Protein AF-A0AA39X362-F1 (afdb_monomer_lite)

Sequence (157 aa):
MGFFDFEHRPLPTTHQLTPTLDQARDARDAVYEPTEYNDHHKTKFSHELVGGAAAFEAMHIWEKERREEGKPTSHEFAREALAALAGAEADKLFETKGLDFVDREEAKRHAKKQAEELYDRQYGGREGYDPSYEPHESMRGERRERRERRERREGGW

Radius of gyration: 18.7 Å; chains: 1; bounding box: 54×59×38 Å

Structure (mmCIF, N/CA/C/O backbone):
data_AF-A0AA39X362-F1
#
_entry.id   AF-A0AA39X362-F1
#
loop_
_atom_site.group_PDB
_atom_site.id
_atom_site.type_symbol
_atom_site.label_atom_id
_atom_site.label_alt_id
_atom_site.label_comp_id
_atom_site.label_asym_id
_atom_site.label_entity_id
_atom_site.label_seq_id
_atom_site.pdbx_PDB_ins_code
_atom_site.Cartn_x
_atom_site.Cartn_y
_atom_site.Cartn_z
_atom_site.occupancy
_atom_site.B_iso_or_equiv
_atom_site.auth_seq_id
_atom_site.auth_comp_id
_atom_site.auth_asym_id
_atom_site.auth_atom_id
_atom_site.pdbx_PDB_model_num
ATOM 1 N N . MET A 1 1 ? -15.857 -50.891 9.005 1.00 41.38 1 MET A N 1
ATOM 2 C CA . MET A 1 1 ? -14.734 -50.205 8.330 1.00 41.38 1 MET A CA 1
ATOM 3 C C . MET A 1 1 ? -15.313 -49.057 7.520 1.00 41.38 1 MET A C 1
ATOM 5 O O . MET A 1 1 ? -16.185 -49.314 6.702 1.00 41.38 1 MET A O 1
ATOM 9 N N . GLY A 1 2 ? -14.946 -47.818 7.857 1.00 40.69 2 GLY A N 1
ATOM 10 C CA . GLY A 1 2 ? -15.600 -46.595 7.381 1.00 40.69 2 GLY A CA 1
ATOM 11 C C . GLY A 1 2 ? -15.207 -46.192 5.961 1.00 40.69 2 GLY A C 1
ATOM 12 O O . GLY A 1 2 ? -14.037 -46.257 5.593 1.00 40.69 2 GLY A O 1
ATOM 13 N N . PHE A 1 3 ? -16.210 -45.767 5.196 1.00 44.97 3 PHE A N 1
ATOM 14 C CA . PHE A 1 3 ? -16.069 -45.089 3.914 1.00 44.97 3 PHE A CA 1
ATOM 15 C C . PHE A 1 3 ? -15.822 -43.604 4.195 1.00 44.97 3 PHE A C 1
ATOM 17 O O . PHE A 1 3 ? -16.655 -42.952 4.820 1.00 44.97 3 PHE A O 1
ATOM 24 N N . PHE A 1 4 ? -14.657 -43.091 3.802 1.00 49.06 4 PHE A N 1
ATOM 25 C CA . PHE A 1 4 ? -14.367 -41.661 3.847 1.00 49.06 4 PHE A CA 1
ATOM 26 C C . PHE A 1 4 ? -15.058 -40.990 2.661 1.00 49.06 4 PHE A C 1
ATOM 28 O O . PHE A 1 4 ? -14.670 -41.196 1.512 1.00 49.06 4 PHE A O 1
ATOM 35 N N . ASP A 1 5 ? -16.101 -40.227 2.968 1.00 46.25 5 ASP A N 1
ATOM 36 C CA . ASP A 1 5 ? -16.795 -39.334 2.049 1.00 46.25 5 ASP A CA 1
ATOM 37 C C . ASP A 1 5 ? -15.891 -38.116 1.798 1.00 46.25 5 ASP A C 1
ATOM 39 O O . ASP A 1 5 ? -15.580 -37.349 2.713 1.00 46.25 5 ASP A O 1
ATOM 43 N N . PHE A 1 6 ? -15.354 -38.001 0.584 1.00 45.62 6 PHE A N 1
ATOM 44 C CA . PHE A 1 6 ? -14.519 -36.876 0.174 1.00 45.62 6 PHE A CA 1
ATOM 45 C C . PHE A 1 6 ? -15.457 -35.794 -0.359 1.00 45.62 6 PHE A C 1
ATOM 47 O O . PHE A 1 6 ? -15.758 -35.758 -1.552 1.00 45.62 6 PHE A O 1
ATOM 54 N N . GLU A 1 7 ? -15.948 -34.936 0.539 1.00 47.44 7 GLU A N 1
ATOM 55 C CA . GLU A 1 7 ? -16.680 -33.727 0.165 1.00 47.44 7 GLU A CA 1
ATOM 56 C C . GLU A 1 7 ? -15.904 -32.980 -0.927 1.00 47.44 7 GLU A C 1
ATOM 58 O O . GLU A 1 7 ? -14.769 -32.530 -0.733 1.00 47.44 7 GLU A O 1
ATOM 63 N N . HIS A 1 8 ? -16.535 -32.851 -2.093 1.00 46.56 8 HIS A N 1
ATOM 64 C CA . HIS A 1 8 ? -16.095 -31.999 -3.184 1.00 46.56 8 HIS A CA 1
ATOM 65 C C . HIS A 1 8 ? -16.036 -30.541 -2.710 1.00 46.56 8 HIS A C 1
ATOM 67 O O . HIS A 1 8 ? -16.979 -29.772 -2.889 1.00 46.56 8 HIS A O 1
ATOM 73 N N . ARG A 1 9 ? -14.903 -30.129 -2.133 1.00 50.03 9 ARG A N 1
ATOM 74 C CA . ARG A 1 9 ? -14.553 -28.711 -2.052 1.00 50.03 9 ARG A 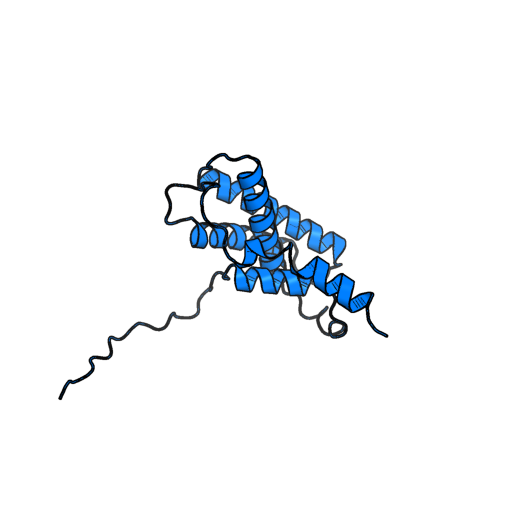CA 1
ATOM 75 C C . ARG A 1 9 ? -14.232 -28.230 -3.471 1.00 50.03 9 ARG A C 1
ATOM 77 O O . ARG A 1 9 ? -13.303 -28.770 -4.076 1.00 50.03 9 ARG A O 1
ATOM 84 N N . PRO A 1 10 ? -14.969 -27.254 -4.029 1.00 45.84 10 PRO A N 1
ATOM 85 C CA . PRO A 1 10 ? -14.604 -26.682 -5.316 1.00 45.84 10 PRO A CA 1
ATOM 86 C C . PRO A 1 10 ? -13.213 -26.046 -5.195 1.00 45.84 10 PRO A C 1
ATOM 88 O O . PRO A 1 10 ? -12.947 -25.281 -4.267 1.00 45.84 10 PRO A O 1
ATOM 91 N N . LEU A 1 11 ? -12.310 -26.391 -6.115 1.00 43.59 11 LEU A N 1
ATOM 92 C CA . LEU A 1 11 ? -11.025 -25.708 -6.246 1.00 43.59 11 LEU A CA 1
ATOM 93 C C . LEU A 1 11 ? -11.295 -24.248 -6.646 1.00 43.59 11 LEU A C 1
ATOM 95 O O . LEU A 1 11 ? -12.123 -24.026 -7.533 1.00 43.59 11 LEU A O 1
ATOM 99 N N . PRO A 1 12 ? -10.631 -23.251 -6.033 1.00 43.06 12 PRO A N 1
ATOM 100 C CA . PRO A 1 12 ? -10.827 -21.861 -6.415 1.00 43.06 12 PRO A CA 1
ATOM 101 C C . PRO A 1 12 ? -10.352 -21.651 -7.859 1.00 43.06 12 PRO A C 1
ATOM 103 O O . PRO A 1 12 ? -9.165 -21.736 -8.169 1.00 43.06 12 PRO A O 1
ATOM 106 N N . THR A 1 13 ? -11.308 -21.396 -8.750 1.00 43.62 13 THR A N 1
ATOM 107 C CA . THR A 1 13 ? -11.087 -21.001 -10.142 1.00 43.62 13 THR A CA 1
ATOM 108 C C . THR A 1 13 ? -10.307 -19.692 -10.202 1.00 43.62 13 THR A C 1
ATOM 110 O O . THR A 1 13 ? -10.694 -18.684 -9.615 1.00 43.62 13 THR A O 1
ATOM 113 N N . THR A 1 14 ? -9.197 -19.718 -10.929 1.00 51.16 14 THR A N 1
ATOM 114 C CA . THR A 1 14 ? -8.270 -18.608 -11.139 1.00 51.16 14 THR A CA 1
ATOM 115 C C . THR A 1 14 ? -8.915 -17.476 -11.945 1.00 51.16 14 THR A C 1
ATOM 117 O O . THR A 1 14 ? -8.792 -17.460 -13.163 1.00 51.16 14 THR A O 1
ATOM 120 N N . HIS A 1 15 ? -9.554 -16.503 -11.294 1.00 42.16 15 HIS A N 1
ATOM 121 C CA . HIS A 1 15 ? -9.814 -15.165 -11.845 1.00 42.16 15 HIS A CA 1
ATOM 122 C C . HIS A 1 15 ? -9.647 -14.126 -10.720 1.00 42.16 15 HIS A C 1
ATOM 124 O O . HIS A 1 15 ? -10.455 -14.071 -9.802 1.00 42.16 15 HIS A O 1
ATOM 130 N N . GLN A 1 16 ? -8.555 -13.350 -10.795 1.00 44.22 16 GLN A N 1
ATOM 131 C CA . GLN A 1 16 ? -8.144 -12.267 -9.881 1.00 44.22 16 GLN A CA 1
ATOM 132 C C . GLN A 1 16 ? -8.057 -12.667 -8.398 1.00 44.22 16 GLN A C 1
ATOM 134 O O . GLN A 1 16 ? -8.894 -12.310 -7.574 1.00 44.22 16 GLN A O 1
ATOM 139 N N . LEU A 1 17 ? -6.996 -13.398 -8.048 1.00 54.41 17 LEU A N 1
ATOM 140 C CA . LEU A 1 17 ? -6.635 -13.610 -6.650 1.00 54.41 17 LEU A CA 1
ATOM 141 C C . LEU A 1 17 ? -6.096 -12.291 -6.097 1.00 54.41 17 LEU A C 1
ATOM 143 O O . LEU A 1 17 ? -4.972 -11.903 -6.407 1.00 54.41 17 LEU A O 1
ATOM 147 N N . THR A 1 18 ? -6.900 -11.598 -5.295 1.00 61.66 18 THR A N 1
ATOM 148 C CA . THR A 1 18 ? -6.408 -10.471 -4.501 1.00 61.66 18 THR A CA 1
ATOM 149 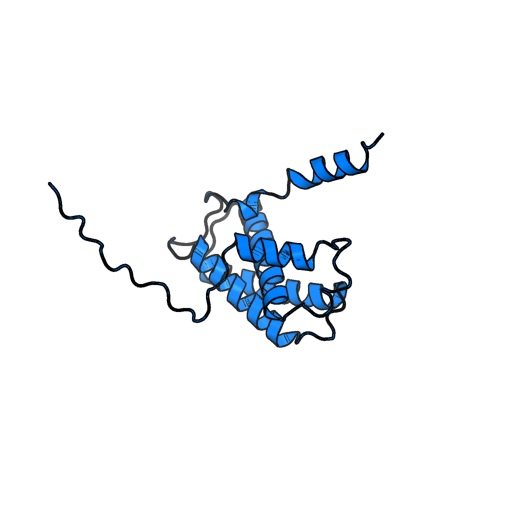C C . THR A 1 18 ? -5.239 -10.984 -3.647 1.00 61.66 18 THR A C 1
ATOM 151 O O . THR A 1 18 ? -5.372 -12.064 -3.043 1.00 61.66 18 THR A O 1
ATOM 154 N N . PRO A 1 19 ? -4.071 -10.319 -3.636 1.00 76.75 19 PRO A N 1
ATOM 155 C CA . PRO A 1 19 ? -2.902 -10.851 -2.947 1.00 76.75 19 PRO A CA 1
ATOM 156 C C . PRO A 1 19 ? -3.136 -10.898 -1.437 1.00 76.75 19 PRO A C 1
ATOM 158 O O . PRO A 1 19 ? -3.906 -10.117 -0.879 1.00 76.75 19 PRO A O 1
ATOM 161 N N . THR A 1 20 ? -2.544 -11.871 -0.748 1.00 87.69 20 THR A N 1
ATOM 162 C CA . THR A 1 20 ? -2.508 -11.868 0.723 1.00 87.69 20 THR A CA 1
ATOM 163 C C . THR A 1 20 ? -1.528 -10.806 1.219 1.00 87.69 20 THR A C 1
ATOM 165 O O . THR A 1 20 ? -0.676 -10.340 0.463 1.00 87.69 20 THR A O 1
ATOM 168 N N . LEU A 1 21 ? -1.606 -10.436 2.501 1.00 85.38 21 LEU A N 1
ATOM 169 C CA . LEU A 1 21 ? -0.631 -9.516 3.095 1.00 85.38 21 LEU A CA 1
ATOM 170 C C . LEU A 1 21 ? 0.808 -10.050 3.016 1.00 85.38 21 LEU A C 1
ATOM 172 O O . LEU A 1 21 ? 1.736 -9.253 2.944 1.00 85.38 21 LEU A O 1
ATOM 176 N N . ASP A 1 22 ? 1.005 -11.369 3.002 1.00 85.75 22 ASP A N 1
ATOM 177 C CA . ASP A 1 22 ? 2.328 -11.970 2.796 1.00 85.75 22 ASP A CA 1
ATOM 178 C C . ASP A 1 22 ? 2.814 -11.786 1.355 1.00 85.75 22 ASP A C 1
ATOM 180 O O . ASP A 1 22 ? 3.928 -11.327 1.140 1.00 85.75 22 ASP A O 1
ATOM 184 N N . GLN A 1 23 ? 1.958 -12.041 0.360 1.00 85.31 23 GLN A N 1
ATOM 185 C CA . GLN A 1 23 ? 2.303 -11.818 -1.050 1.00 85.31 23 GLN A CA 1
ATOM 186 C C . GLN A 1 23 ? 2.566 -10.337 -1.348 1.00 85.31 23 GLN A C 1
ATOM 188 O O . GLN A 1 23 ? 3.447 -10.004 -2.138 1.00 85.31 23 GLN A O 1
ATOM 193 N N . ALA A 1 24 ? 1.810 -9.443 -0.712 1.00 87.44 24 ALA A N 1
ATOM 194 C CA . ALA A 1 24 ? 1.998 -8.006 -0.844 1.00 87.44 24 ALA A CA 1
ATOM 195 C C . ALA A 1 24 ? 3.303 -7.539 -0.159 1.00 87.44 24 ALA A C 1
ATOM 197 O O . ALA A 1 24 ? 3.997 -6.677 -0.699 1.00 87.44 24 ALA A O 1
ATOM 198 N N . ARG A 1 25 ? 3.701 -8.161 0.965 1.00 88.56 25 ARG A N 1
ATOM 199 C CA . ARG A 1 25 ? 5.030 -7.964 1.571 1.00 88.56 25 ARG A CA 1
ATOM 200 C C . ARG A 1 25 ? 6.140 -8.418 0.627 1.00 88.56 25 ARG A C 1
ATOM 202 O O . ARG A 1 25 ? 7.081 -7.669 0.397 1.00 88.56 25 ARG A O 1
ATOM 209 N N . ASP A 1 26 ? 6.007 -9.602 0.038 1.00 86.12 26 ASP A N 1
ATOM 210 C CA . ASP A 1 26 ? 7.007 -10.130 -0.893 1.00 86.12 26 ASP A CA 1
ATOM 211 C C . ASP A 1 26 ? 7.144 -9.221 -2.132 1.00 86.12 26 ASP A C 1
ATOM 213 O O . ASP A 1 26 ? 8.252 -8.957 -2.603 1.00 86.12 26 ASP A O 1
ATOM 217 N N . ALA A 1 27 ? 6.025 -8.671 -2.629 1.00 86.31 27 ALA A N 1
ATOM 218 C CA . ALA A 1 27 ? 6.018 -7.665 -3.691 1.00 86.31 27 ALA A CA 1
ATOM 219 C C . ALA A 1 27 ? 6.776 -6.393 -3.284 1.00 86.31 27 ALA A C 1
ATOM 221 O O . ALA A 1 27 ? 7.608 -5.891 -4.044 1.00 86.31 27 ALA A O 1
ATOM 222 N N . ARG A 1 28 ? 6.524 -5.895 -2.068 1.00 89.06 28 ARG A N 1
ATOM 223 C CA . ARG A 1 28 ? 7.253 -4.768 -1.481 1.00 89.06 28 ARG A CA 1
ATOM 224 C C . ARG A 1 28 ? 8.747 -5.053 -1.427 1.00 89.06 28 ARG A C 1
ATOM 226 O O . ARG A 1 28 ? 9.525 -4.239 -1.920 1.00 89.06 28 ARG A O 1
ATOM 233 N N . ASP A 1 29 ? 9.159 -6.192 -0.886 1.00 87.94 29 ASP A N 1
ATOM 234 C CA . ASP A 1 29 ? 10.576 -6.524 -0.725 1.00 87.94 29 ASP A CA 1
ATOM 235 C C . ASP A 1 29 ? 11.284 -6.655 -2.081 1.00 87.94 29 ASP A C 1
ATOM 237 O O . ASP A 1 29 ? 12.396 -6.150 -2.239 1.00 87.94 29 ASP A O 1
ATOM 241 N N . ALA A 1 30 ? 10.614 -7.205 -3.100 1.00 84.50 30 ALA A N 1
ATOM 242 C CA . ALA A 1 30 ? 11.140 -7.267 -4.465 1.00 84.50 30 ALA A CA 1
ATOM 243 C C . ALA A 1 30 ? 11.371 -5.879 -5.102 1.00 84.50 30 ALA A C 1
ATOM 245 O O . ALA A 1 30 ? 12.286 -5.714 -5.912 1.00 84.50 30 ALA A O 1
ATOM 246 N N . VAL A 1 31 ? 10.557 -4.878 -4.748 1.00 84.25 31 VAL A N 1
ATOM 247 C CA . VAL A 1 31 ? 10.685 -3.491 -5.235 1.00 84.25 31 VAL A CA 1
ATOM 248 C C . VAL A 1 31 ? 11.700 -2.685 -4.407 1.00 84.25 31 VAL A C 1
ATOM 250 O O . VAL A 1 31 ? 12.417 -1.819 -4.929 1.00 84.25 31 VAL A O 1
ATOM 253 N N . TYR A 1 32 ? 11.778 -2.949 -3.102 1.00 81.88 32 TYR A N 1
ATOM 254 C CA . TYR A 1 32 ? 12.577 -2.166 -2.164 1.00 81.88 32 TYR A CA 1
ATOM 255 C C . TYR A 1 32 ? 14.007 -2.673 -1.967 1.00 81.88 32 TYR A C 1
ATOM 257 O O . TYR A 1 32 ? 14.907 -1.831 -1.860 1.00 81.88 32 TYR A O 1
ATOM 265 N N . GLU A 1 33 ? 14.244 -3.987 -1.951 1.00 80.50 33 GLU A N 1
ATOM 266 C CA . GLU A 1 33 ? 15.576 -4.566 -1.759 1.00 80.50 33 GLU A CA 1
ATOM 267 C C . GLU A 1 33 ? 16.319 -4.761 -3.097 1.00 80.50 33 GLU A C 1
ATOM 269 O O . GLU A 1 33 ? 15.903 -5.550 -3.948 1.00 80.50 33 GLU A O 1
ATOM 274 N N . PRO A 1 34 ? 17.475 -4.103 -3.309 1.00 55.72 34 PRO A N 1
ATOM 275 C CA . PRO A 1 34 ? 18.359 -4.446 -4.413 1.00 55.72 34 PRO A CA 1
ATOM 276 C C . PRO A 1 34 ? 19.094 -5.748 -4.069 1.00 55.72 34 PRO A C 1
ATOM 278 O O . PRO A 1 34 ? 20.069 -5.741 -3.318 1.00 55.72 34 PRO A O 1
ATOM 281 N N . THR A 1 35 ? 18.643 -6.887 -4.592 1.00 53.16 35 THR A N 1
ATOM 282 C CA . THR A 1 35 ? 19.447 -8.117 -4.528 1.00 53.16 35 THR A CA 1
ATOM 283 C C . THR A 1 35 ? 20.621 -8.007 -5.509 1.00 53.16 35 THR A C 1
ATOM 285 O O . THR A 1 35 ? 20.426 -7.534 -6.623 1.00 53.16 35 THR A O 1
ATOM 288 N N . GLU A 1 36 ? 21.825 -8.490 -5.181 1.00 48.38 36 GLU A N 1
ATOM 289 C CA . GLU A 1 36 ? 22.967 -8.561 -6.132 1.00 48.38 36 GLU A CA 1
ATOM 290 C C . GLU A 1 36 ? 22.636 -9.337 -7.429 1.00 48.38 36 GLU A C 1
ATOM 292 O O . GLU A 1 36 ? 23.330 -9.219 -8.432 1.00 48.38 36 GLU A O 1
ATOM 297 N N . TYR A 1 37 ? 21.528 -10.083 -7.430 1.00 44.31 37 TYR A N 1
ATOM 298 C CA . TYR A 1 37 ? 20.970 -10.835 -8.553 1.00 44.31 37 TYR A CA 1
ATOM 299 C C . TYR A 1 37 ? 19.964 -10.046 -9.434 1.00 44.31 37 TYR A C 1
ATOM 301 O O . TYR A 1 37 ? 19.329 -10.639 -10.304 1.00 44.31 37 TYR A O 1
ATOM 309 N N . ASN A 1 38 ? 19.766 -8.733 -9.216 1.00 48.59 38 ASN A N 1
ATOM 310 C CA . ASN A 1 38 ? 18.633 -7.974 -9.790 1.00 48.59 38 ASN A CA 1
ATOM 311 C C . ASN A 1 38 ? 18.883 -7.201 -11.092 1.00 48.59 38 ASN A C 1
ATOM 313 O O . ASN A 1 38 ? 17.937 -6.592 -11.600 1.00 48.59 38 ASN A O 1
ATOM 317 N N . ASP A 1 39 ? 20.073 -7.232 -11.697 1.00 47.09 39 ASP A N 1
ATOM 318 C CA . ASP A 1 39 ? 20.258 -6.546 -12.993 1.00 47.09 39 ASP A CA 1
ATOM 319 C C . ASP A 1 39 ? 19.349 -7.134 -14.100 1.00 47.09 39 ASP A C 1
ATOM 321 O O . ASP A 1 39 ? 18.971 -6.438 -15.039 1.00 47.09 39 ASP A O 1
ATOM 325 N N . HIS A 1 40 ? 18.868 -8.373 -13.926 1.00 46.78 40 HIS A N 1
ATOM 326 C CA . HIS A 1 40 ? 17.870 -9.020 -14.788 1.00 46.78 40 HIS A CA 1
ATOM 327 C C . HIS A 1 40 ? 16.395 -8.744 -14.417 1.00 46.78 40 HIS A C 1
ATOM 329 O O . HIS A 1 40 ? 15.500 -9.235 -15.109 1.00 46.78 40 HIS A O 1
ATOM 335 N N . HIS A 1 41 ? 16.090 -8.029 -13.327 1.00 50.00 41 HIS A N 1
ATOM 336 C CA . HIS A 1 41 ? 14.705 -7.787 -12.872 1.00 50.00 41 HIS A CA 1
ATOM 337 C C . HIS A 1 41 ? 14.206 -6.366 -13.121 1.00 50.00 41 HIS A C 1
ATOM 339 O O . HIS A 1 41 ? 12.997 -6.152 -13.058 1.00 50.00 41 HIS A O 1
ATOM 345 N N . LYS A 1 42 ? 15.073 -5.434 -13.549 1.00 50.41 42 LYS A N 1
ATOM 346 C CA . LYS A 1 42 ? 14.616 -4.157 -14.130 1.00 50.41 42 LYS A CA 1
ATOM 347 C C . LYS A 1 42 ? 13.592 -4.387 -15.246 1.00 50.41 42 LYS A C 1
ATOM 349 O O . LYS A 1 42 ? 12.623 -3.660 -15.334 1.00 50.41 42 LYS A O 1
ATOM 354 N N . THR A 1 43 ? 13.735 -5.456 -16.030 1.00 50.12 43 THR A N 1
ATOM 355 C CA . THR A 1 43 ? 12.788 -5.834 -17.096 1.00 50.12 43 THR A CA 1
ATOM 356 C C . THR A 1 43 ? 11.533 -6.572 -16.593 1.00 50.12 43 THR A C 1
ATOM 358 O O . THR A 1 43 ? 10.677 -6.923 -17.397 1.00 50.12 43 THR A O 1
ATOM 361 N N . LYS A 1 44 ? 11.406 -6.854 -15.288 1.00 59.06 44 LYS A N 1
ATOM 362 C CA . LYS A 1 44 ? 10.323 -7.681 -14.721 1.00 59.06 44 LYS A CA 1
ATOM 363 C C . LYS A 1 44 ? 9.386 -6.949 -13.759 1.00 59.06 44 LYS A C 1
ATOM 365 O O . LYS A 1 44 ? 8.480 -7.589 -13.228 1.00 59.06 44 LYS A O 1
ATOM 370 N N . PHE A 1 45 ? 9.554 -5.645 -13.534 1.00 70.56 45 PHE A N 1
ATOM 371 C CA . PHE A 1 45 ? 8.556 -4.894 -12.772 1.00 70.56 45 PHE A CA 1
ATOM 372 C C . PHE A 1 45 ? 7.282 -4.737 -13.613 1.00 70.56 45 PHE A C 1
ATOM 374 O O . PHE A 1 45 ? 7.272 -4.004 -14.597 1.00 70.56 45 PHE A O 1
ATOM 381 N N . SER A 1 46 ? 6.217 -5.456 -13.251 1.00 82.19 46 SER A N 1
ATOM 382 C CA . SER A 1 46 ? 4.870 -5.225 -13.783 1.00 82.19 46 SER A CA 1
ATOM 383 C C . SER A 1 46 ? 4.160 -4.137 -12.973 1.00 82.19 46 SER A C 1
ATOM 385 O O . SER A 1 46 ? 4.488 -3.911 -11.805 1.00 82.19 46 SER A O 1
ATOM 387 N N . HIS A 1 47 ? 3.150 -3.486 -13.560 1.00 85.56 47 HIS A N 1
ATOM 388 C CA . HIS A 1 47 ? 2.303 -2.537 -12.827 1.00 85.56 47 HIS A CA 1
ATOM 389 C C . HIS A 1 47 ? 1.615 -3.206 -11.623 1.00 85.56 47 HIS A C 1
ATOM 391 O O . HIS A 1 47 ? 1.399 -2.560 -10.602 1.00 85.56 47 HIS A O 1
ATOM 397 N N . GLU A 1 48 ? 1.334 -4.512 -11.700 1.00 87.00 48 GLU A N 1
ATOM 398 C CA . GLU A 1 48 ? 0.741 -5.284 -10.605 1.00 87.00 48 GLU A CA 1
ATOM 399 C C . GLU A 1 48 ? 1.706 -5.465 -9.433 1.00 87.00 48 GLU A C 1
ATOM 401 O O . GLU A 1 48 ? 1.289 -5.332 -8.284 1.00 87.00 48 GLU A O 1
ATOM 406 N N . LEU A 1 49 ? 2.987 -5.739 -9.716 1.00 90.31 49 LEU A N 1
ATOM 407 C CA . LEU A 1 49 ? 4.028 -5.897 -8.699 1.00 90.31 49 LEU A CA 1
ATOM 408 C C . LEU A 1 49 ? 4.282 -4.571 -7.973 1.00 90.31 49 LEU A C 1
ATOM 410 O O . LEU A 1 49 ? 4.316 -4.529 -6.745 1.00 90.31 49 LEU A O 1
ATOM 414 N N . VAL A 1 50 ? 4.399 -3.480 -8.734 1.00 91.31 50 VAL A N 1
ATOM 415 C CA . VAL A 1 50 ? 4.545 -2.122 -8.187 1.00 91.31 50 VAL A CA 1
ATOM 416 C C . VAL A 1 50 ? 3.298 -1.728 -7.393 1.00 91.31 50 VAL A C 1
ATOM 418 O O . VAL A 1 50 ? 3.408 -1.197 -6.289 1.00 91.31 50 VAL A O 1
ATOM 421 N N . GLY A 1 51 ? 2.114 -2.040 -7.922 1.00 93.25 51 GLY A N 1
ATOM 422 C CA . GLY A 1 51 ? 0.844 -1.797 -7.250 1.00 93.25 51 GLY A CA 1
ATOM 423 C C . GLY A 1 51 ? 0.733 -2.547 -5.923 1.00 93.25 51 GLY A C 1
ATOM 424 O O . GLY A 1 51 ? 0.359 -1.950 -4.918 1.00 93.25 51 GLY A O 1
ATOM 425 N N . GLY A 1 52 ? 1.123 -3.823 -5.885 1.00 92.50 52 GLY A N 1
ATOM 426 C CA . GLY A 1 52 ? 1.102 -4.625 -4.660 1.00 92.50 52 GLY A CA 1
ATOM 427 C C . GLY A 1 52 ? 2.100 -4.162 -3.608 1.00 92.50 52 GLY A C 1
ATOM 428 O O . GLY A 1 52 ? 1.749 -4.084 -2.432 1.00 92.50 52 GLY A O 1
ATOM 429 N N . ALA A 1 53 ? 3.302 -3.760 -4.028 1.00 93.06 53 ALA A N 1
ATOM 430 C CA . ALA A 1 53 ? 4.278 -3.139 -3.139 1.00 93.06 53 ALA A CA 1
ATOM 431 C C . ALA A 1 53 ? 3.723 -1.862 -2.486 1.00 93.06 53 ALA A C 1
ATOM 433 O O . ALA A 1 53 ? 3.805 -1.696 -1.268 1.00 93.06 53 ALA A O 1
ATOM 434 N N . ALA A 1 54 ? 3.115 -0.983 -3.287 1.00 96.12 54 ALA A N 1
ATOM 435 C CA . ALA A 1 54 ? 2.510 0.252 -2.800 1.00 96.12 54 ALA A CA 1
ATOM 436 C C . ALA A 1 54 ? 1.303 -0.001 -1.880 1.00 96.12 54 ALA A C 1
ATOM 438 O O . ALA A 1 54 ? 1.147 0.675 -0.865 1.00 96.12 54 ALA A O 1
ATOM 439 N N . ALA A 1 55 ? 0.467 -0.991 -2.201 1.00 96.56 55 ALA A N 1
ATOM 440 C CA . ALA A 1 55 ? -0.680 -1.376 -1.383 1.00 96.56 55 ALA A CA 1
ATOM 441 C C . ALA A 1 55 ? -0.265 -1.913 -0.003 1.00 96.56 55 ALA A C 1
ATOM 443 O O . ALA A 1 55 ? -0.884 -1.574 1.007 1.00 96.56 55 ALA A O 1
ATOM 444 N N . PHE A 1 56 ? 0.797 -2.723 0.053 1.00 94.94 56 PHE A N 1
ATOM 445 C CA . PHE A 1 56 ? 1.328 -3.238 1.313 1.00 94.94 56 PHE A CA 1
ATOM 446 C C . PHE A 1 56 ? 1.861 -2.121 2.211 1.00 94.94 56 PHE A C 1
ATOM 448 O O . PHE A 1 56 ? 1.511 -2.055 3.388 1.00 94.94 56 PHE A O 1
ATOM 455 N N . GLU A 1 57 ? 2.675 -1.225 1.654 1.00 95.12 57 GLU A N 1
ATOM 456 C CA . GLU A 1 57 ? 3.211 -0.076 2.389 1.00 95.12 57 GLU A CA 1
ATOM 457 C C . GLU A 1 57 ? 2.093 0.850 2.884 1.00 95.12 57 GLU A C 1
ATOM 459 O O . GLU A 1 57 ? 2.121 1.295 4.030 1.00 95.12 57 GLU A O 1
ATOM 464 N N . ALA A 1 58 ? 1.048 1.070 2.080 1.00 96.62 58 ALA A N 1
ATOM 465 C CA . ALA A 1 58 ? -0.126 1.823 2.510 1.00 96.62 58 ALA A CA 1
ATOM 466 C C . ALA A 1 58 ? -0.813 1.188 3.728 1.00 96.62 58 ALA A C 1
ATOM 468 O O . ALA A 1 58 ? -1.074 1.882 4.712 1.00 96.62 58 ALA A O 1
ATOM 469 N N . MET A 1 59 ? -1.052 -0.128 3.692 1.00 95.19 59 MET A N 1
ATOM 470 C CA . MET A 1 59 ? -1.583 -0.879 4.835 1.00 95.19 59 MET A CA 1
ATOM 471 C C . MET A 1 59 ? -0.672 -0.761 6.060 1.00 95.19 59 MET A C 1
ATOM 473 O O . MET A 1 59 ? -1.156 -0.528 7.168 1.00 95.19 59 MET A O 1
ATOM 477 N N . HIS A 1 60 ? 0.643 -0.862 5.866 1.00 92.62 60 HIS A N 1
ATOM 478 C CA . HIS A 1 60 ? 1.618 -0.779 6.947 1.00 92.62 60 HIS A CA 1
ATOM 479 C C . HIS A 1 60 ? 1.620 0.592 7.633 1.00 92.62 60 HIS A C 1
ATOM 481 O O . HIS A 1 60 ? 1.506 0.678 8.859 1.00 92.62 60 HIS A O 1
ATOM 487 N N . ILE A 1 61 ? 1.702 1.667 6.844 1.00 93.56 61 ILE A N 1
ATOM 488 C CA . ILE A 1 61 ? 1.668 3.052 7.329 1.00 93.56 61 ILE A CA 1
ATOM 489 C C . ILE A 1 61 ? 0.356 3.311 8.064 1.00 93.56 61 ILE A C 1
ATOM 491 O O . ILE A 1 61 ? 0.367 3.774 9.205 1.00 93.56 61 ILE A O 1
ATOM 495 N N . TRP A 1 62 ? -0.771 2.971 7.439 1.00 93.81 62 TRP A N 1
ATOM 496 C CA . TRP A 1 62 ? -2.086 3.226 8.004 1.00 93.81 62 TRP A CA 1
ATOM 497 C C . TRP A 1 62 ? -2.297 2.491 9.331 1.00 93.81 62 TRP A C 1
ATOM 499 O O . TRP A 1 62 ? -2.708 3.109 10.313 1.00 93.81 62 TRP A O 1
ATOM 509 N N . GLU A 1 63 ? -1.969 1.198 9.403 1.00 91.38 63 GLU A N 1
ATOM 510 C CA . GLU A 1 63 ? -2.122 0.433 10.641 1.00 91.38 63 GLU A CA 1
ATOM 511 C C . GLU A 1 63 ? -1.237 0.981 11.763 1.00 91.38 63 GLU A C 1
ATOM 513 O O . GLU A 1 63 ? -1.661 1.051 12.921 1.00 91.38 63 GLU A O 1
ATOM 518 N N . LYS A 1 64 ? -0.003 1.373 11.433 1.00 91.00 64 LYS A N 1
ATOM 519 C CA . LYS A 1 64 ? 0.916 1.980 12.393 1.00 91.00 64 LYS A CA 1
ATOM 520 C C . LYS A 1 64 ? 0.342 3.282 12.945 1.00 91.00 64 LYS A C 1
ATOM 522 O O . LYS A 1 64 ? 0.236 3.415 14.163 1.00 91.00 64 LYS A O 1
ATOM 527 N N . GLU A 1 65 ? -0.081 4.197 12.076 1.00 90.69 65 GLU A N 1
ATOM 528 C CA . GLU A 1 65 ? -0.669 5.473 12.492 1.00 90.69 65 GLU A CA 1
ATOM 529 C C . GLU A 1 65 ? -1.925 5.281 13.343 1.00 90.69 65 GLU A C 1
ATOM 531 O O . GLU A 1 65 ? -2.069 5.924 14.380 1.00 90.69 65 GLU A O 1
ATOM 536 N N . ARG A 1 66 ? -2.834 4.378 12.952 1.00 91.75 66 ARG A N 1
ATOM 537 C CA . ARG A 1 66 ? -4.071 4.156 13.715 1.00 91.75 66 ARG A CA 1
ATOM 538 C C . ARG A 1 66 ? -3.806 3.514 15.076 1.00 91.75 66 ARG A C 1
ATOM 540 O O . ARG A 1 66 ? -4.518 3.816 16.033 1.00 91.75 66 ARG A O 1
ATOM 547 N N . ARG A 1 67 ? -2.784 2.658 15.203 1.00 89.12 67 ARG A N 1
ATOM 548 C CA . ARG A 1 67 ? -2.360 2.125 16.513 1.00 89.12 67 ARG A CA 1
ATOM 549 C C . ARG A 1 67 ? -1.733 3.190 17.397 1.00 89.12 67 ARG A C 1
ATOM 551 O O . ARG A 1 67 ? -1.999 3.197 18.593 1.00 89.12 67 ARG A O 1
ATOM 558 N N . GLU A 1 68 ? -0.924 4.074 16.823 1.00 89.19 68 GLU A N 1
ATOM 559 C CA . GLU A 1 68 ? -0.343 5.206 17.549 1.00 89.19 68 GLU A CA 1
ATOM 560 C C . GLU A 1 68 ? -1.426 6.205 17.989 1.00 89.19 68 GLU A C 1
ATOM 562 O O . GLU A 1 68 ? -1.368 6.724 19.102 1.00 89.19 68 GLU A O 1
ATOM 567 N N . GLU A 1 69 ? -2.448 6.430 17.157 1.00 91.62 69 GLU A N 1
ATOM 568 C CA . GLU A 1 69 ? -3.587 7.293 17.481 1.00 91.62 69 GLU A CA 1
ATOM 569 C C . GLU A 1 69 ? -4.541 6.670 18.516 1.00 91.62 69 GLU A C 1
ATOM 571 O O . GLU A 1 69 ? -5.147 7.388 19.315 1.00 91.62 69 GLU A O 1
ATOM 576 N N . GLY A 1 70 ? -4.687 5.341 18.515 1.00 89.50 70 GLY A N 1
ATOM 577 C CA . GLY A 1 70 ? -5.478 4.610 19.506 1.00 89.50 70 GLY A CA 1
ATOM 578 C C . GLY A 1 70 ? -6.995 4.756 19.347 1.00 89.50 70 GLY A C 1
ATOM 579 O O . GLY A 1 70 ? -7.728 4.504 20.302 1.00 89.50 70 GLY A O 1
ATOM 580 N N . LYS A 1 71 ? -7.485 5.140 18.159 1.00 86.12 71 LYS A N 1
ATOM 581 C CA . LYS A 1 71 ? -8.922 5.294 17.882 1.00 86.12 71 LYS A CA 1
ATOM 582 C C . LYS A 1 71 ? -9.428 4.298 16.836 1.00 86.12 71 LYS A C 1
ATOM 584 O O . LYS A 1 71 ? -8.731 4.058 15.848 1.00 86.12 71 LYS A O 1
ATOM 589 N N . PRO A 1 72 ? -10.651 3.764 17.008 1.00 89.81 72 PRO A N 1
ATOM 590 C CA . PRO A 1 72 ? -11.293 2.970 15.976 1.00 89.81 72 PRO A CA 1
ATOM 591 C C . PRO A 1 72 ? -11.664 3.837 14.769 1.00 89.81 72 PRO A C 1
ATOM 593 O O . PRO A 1 72 ? -11.742 5.064 14.852 1.00 89.81 72 PRO A O 1
ATOM 596 N N . THR A 1 73 ? -11.868 3.202 13.623 1.00 89.81 73 THR A N 1
ATOM 597 C CA . THR A 1 73 ? -12.104 3.874 12.340 1.00 89.81 73 THR A CA 1
ATOM 598 C C . THR A 1 73 ? -13.162 3.126 11.531 1.00 89.81 73 THR A C 1
ATOM 600 O O . THR A 1 73 ? -13.236 1.897 11.584 1.00 89.81 73 THR A O 1
ATOM 603 N N . SER A 1 74 ? -13.992 3.858 10.781 1.00 93.88 74 SER A N 1
ATOM 604 C CA . SER A 1 74 ? -14.993 3.255 9.896 1.00 93.88 74 SER A CA 1
ATOM 605 C C . SER A 1 74 ? -14.345 2.606 8.670 1.00 93.88 74 SER A C 1
ATOM 607 O O . SER A 1 74 ? -13.302 3.052 8.193 1.00 93.88 74 SER A O 1
ATOM 609 N N . HIS A 1 75 ? -14.993 1.581 8.112 1.00 93.25 75 HIS A N 1
ATOM 610 C CA . HIS A 1 75 ? -14.524 0.916 6.887 1.00 93.25 75 HIS A CA 1
ATOM 611 C C . HIS A 1 75 ? -14.409 1.856 5.690 1.00 93.25 75 HIS A C 1
ATOM 613 O O . HIS A 1 75 ? -13.491 1.731 4.888 1.00 93.25 75 HIS A O 1
ATOM 619 N N . GLU A 1 76 ? -15.343 2.794 5.564 1.00 94.62 76 GLU A N 1
ATOM 620 C CA . GLU A 1 76 ? -15.339 3.790 4.493 1.00 94.62 76 GLU A CA 1
ATOM 621 C C . GLU A 1 76 ? -14.087 4.665 4.565 1.00 94.62 76 GLU A C 1
ATOM 623 O O . GLU A 1 76 ? -13.307 4.694 3.616 1.00 94.62 76 GLU A O 1
ATOM 628 N N . PHE A 1 77 ? -13.825 5.265 5.730 1.00 94.31 77 PHE A N 1
ATOM 629 C CA . PHE A 1 77 ? -12.636 6.090 5.916 1.00 94.31 77 PHE A CA 1
ATOM 630 C C . PHE A 1 77 ? -11.348 5.275 5.763 1.00 94.31 77 PHE A C 1
ATOM 632 O O . PHE A 1 77 ? -10.383 5.755 5.174 1.00 94.31 77 PHE A O 1
ATOM 639 N N . ALA A 1 78 ? -11.316 4.045 6.285 1.00 94.50 78 ALA A N 1
ATOM 640 C CA . ALA A 1 78 ? -10.147 3.182 6.168 1.00 94.50 78 ALA A CA 1
ATOM 641 C C . ALA A 1 78 ? -9.790 2.915 4.700 1.00 94.50 78 ALA A C 1
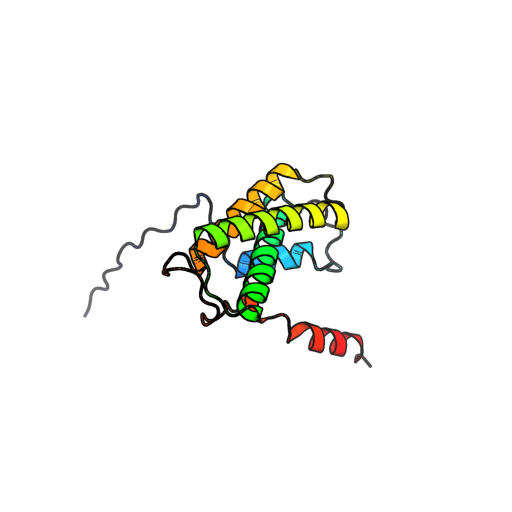ATOM 643 O O . ALA A 1 78 ? -8.642 3.121 4.311 1.00 94.50 78 ALA A O 1
ATOM 644 N N . ARG A 1 79 ? -10.772 2.537 3.872 1.00 95.06 79 ARG A N 1
ATOM 645 C CA . ARG A 1 79 ? -10.566 2.290 2.437 1.00 95.06 79 ARG A CA 1
ATOM 646 C C . ARG A 1 79 ? -10.108 3.535 1.690 1.00 95.06 79 ARG A C 1
ATOM 648 O O . ARG A 1 79 ? -9.134 3.462 0.947 1.00 95.06 79 ARG A O 1
ATOM 655 N N . GLU A 1 80 ? -10.740 4.681 1.929 1.00 96.62 80 GLU A N 1
ATOM 656 C CA . GLU A 1 80 ? -10.341 5.936 1.284 1.00 96.62 80 GLU A CA 1
ATOM 657 C C . GLU A 1 80 ? -8.916 6.356 1.662 1.00 96.62 80 GLU A C 1
ATOM 659 O O . GLU A 1 80 ? -8.115 6.704 0.790 1.00 96.62 80 GLU A O 1
ATOM 664 N N . ALA A 1 81 ? -8.574 6.281 2.951 1.00 96.56 81 ALA A N 1
ATOM 665 C CA . ALA A 1 81 ? -7.237 6.601 3.437 1.00 96.56 81 ALA A CA 1
ATOM 666 C C . ALA A 1 81 ? -6.185 5.664 2.828 1.00 96.56 81 ALA A C 1
ATOM 668 O O . ALA A 1 81 ? -5.142 6.119 2.360 1.00 96.56 81 ALA A O 1
ATOM 669 N N . LEU A 1 82 ? -6.471 4.363 2.783 1.00 97.62 82 LEU A N 1
ATOM 670 C CA . LEU A 1 82 ? -5.587 3.363 2.194 1.00 97.62 82 LEU A CA 1
ATOM 671 C C . LEU A 1 82 ? -5.406 3.555 0.690 1.00 97.62 82 LEU A C 1
ATOM 673 O O . LEU A 1 82 ? -4.276 3.510 0.212 1.00 97.62 82 LEU A O 1
ATOM 677 N N . ALA A 1 83 ? -6.473 3.836 -0.056 1.00 97.69 83 ALA A N 1
ATOM 678 C CA . ALA A 1 83 ? -6.379 4.138 -1.479 1.00 97.69 83 ALA A CA 1
ATOM 679 C C . ALA A 1 83 ? -5.557 5.417 -1.734 1.00 97.69 83 ALA A C 1
ATOM 681 O O . ALA A 1 83 ? -4.743 5.473 -2.662 1.00 97.69 83 ALA A O 1
ATOM 682 N N . ALA A 1 84 ? -5.723 6.449 -0.903 1.00 97.88 84 ALA A N 1
ATOM 683 C CA . ALA A 1 84 ? -4.920 7.666 -0.993 1.00 97.88 84 ALA A CA 1
ATOM 684 C C . ALA A 1 84 ? -3.430 7.384 -0.735 1.00 97.88 84 ALA A C 1
ATOM 686 O O . ALA A 1 84 ? -2.587 7.761 -1.554 1.00 97.88 84 ALA A O 1
ATOM 687 N N . LEU A 1 85 ? -3.115 6.666 0.348 1.00 97.94 85 LEU A N 1
ATOM 688 C CA . LEU A 1 85 ? -1.750 6.262 0.694 1.00 97.94 85 LEU A CA 1
ATOM 689 C C . LEU A 1 85 ? -1.123 5.388 -0.398 1.00 97.94 85 LEU A C 1
ATOM 691 O O . LEU A 1 85 ? -0.007 5.661 -0.825 1.00 97.94 85 LEU A O 1
ATOM 695 N N . ALA A 1 86 ? -1.849 4.396 -0.912 1.00 98.00 86 ALA A N 1
ATOM 696 C CA . ALA A 1 86 ? -1.358 3.491 -1.950 1.00 98.00 86 ALA A CA 1
ATOM 697 C C . ALA A 1 86 ? -1.082 4.220 -3.270 1.00 98.00 86 ALA A C 1
ATOM 699 O O . ALA A 1 86 ? -0.086 3.951 -3.938 1.00 98.00 86 ALA A O 1
ATOM 700 N N . GLY A 1 87 ? -1.933 5.183 -3.642 1.00 97.50 87 GLY A N 1
ATOM 701 C CA . GLY A 1 87 ? -1.693 6.036 -4.805 1.00 97.50 87 GLY A CA 1
ATOM 702 C C . GLY A 1 87 ? -0.428 6.886 -4.660 1.00 97.50 87 GLY A C 1
ATOM 703 O O . GLY A 1 87 ? 0.377 6.935 -5.589 1.00 97.50 87 GLY A O 1
ATOM 704 N N . ALA A 1 88 ? -0.244 7.514 -3.495 1.00 97.56 88 ALA A N 1
ATOM 705 C CA . ALA A 1 88 ? 0.934 8.328 -3.199 1.00 97.56 88 ALA A CA 1
ATOM 706 C C . ALA A 1 88 ? 2.220 7.488 -3.141 1.00 97.56 88 ALA A C 1
ATOM 708 O O . ALA A 1 88 ? 3.269 7.902 -3.633 1.00 97.56 88 ALA A O 1
ATOM 709 N N . GLU A 1 89 ? 2.138 6.286 -2.579 1.00 97.06 89 GLU A N 1
ATOM 710 C CA . GLU A 1 89 ? 3.270 5.373 -2.487 1.00 97.06 89 GLU A CA 1
ATOM 711 C C . GLU A 1 89 ? 3.671 4.828 -3.862 1.00 97.06 89 GLU A C 1
ATOM 713 O O . GLU A 1 89 ? 4.859 4.774 -4.180 1.00 97.06 89 GLU A O 1
ATOM 718 N N . ALA A 1 90 ? 2.699 4.511 -4.724 1.00 95.94 90 ALA A N 1
ATOM 719 C CA . ALA A 1 90 ? 2.977 4.182 -6.117 1.00 95.94 90 ALA A CA 1
ATOM 720 C C . ALA A 1 90 ? 3.687 5.351 -6.819 1.00 95.94 90 ALA A C 1
ATOM 722 O O . ALA A 1 90 ? 4.743 5.142 -7.410 1.00 95.94 90 ALA A O 1
ATOM 723 N N . ASP A 1 91 ? 3.178 6.583 -6.697 1.00 95.38 91 ASP A N 1
ATOM 724 C CA . ASP A 1 91 ? 3.822 7.782 -7.256 1.00 95.38 91 ASP A CA 1
ATOM 725 C C . ASP A 1 91 ? 5.294 7.914 -6.814 1.00 95.38 91 ASP A C 1
ATOM 727 O O . ASP A 1 91 ? 6.187 8.065 -7.653 1.00 95.38 91 ASP A O 1
ATOM 731 N N . LYS A 1 92 ? 5.566 7.747 -5.517 1.00 94.50 92 LYS A N 1
ATOM 732 C CA . LYS A 1 92 ? 6.921 7.745 -4.949 1.00 94.50 92 LYS A CA 1
ATOM 733 C C . LYS A 1 92 ? 7.804 6.627 -5.512 1.00 94.50 92 LYS A C 1
ATOM 735 O O . LYS A 1 92 ? 8.994 6.848 -5.746 1.00 94.50 92 LYS A O 1
ATOM 740 N N . LEU A 1 93 ? 7.268 5.425 -5.730 1.00 91.50 93 LEU A N 1
ATOM 741 C CA . LEU A 1 93 ? 8.023 4.322 -6.333 1.00 91.50 93 LEU A CA 1
ATOM 742 C C . LEU A 1 93 ? 8.458 4.652 -7.764 1.00 91.50 93 LEU A C 1
ATOM 744 O O . LEU A 1 93 ? 9.617 4.418 -8.102 1.00 91.50 93 LEU A O 1
ATOM 748 N N . PHE A 1 94 ? 7.591 5.260 -8.577 1.00 91.81 94 PHE A N 1
ATOM 749 C CA . PHE A 1 94 ? 7.970 5.716 -9.921 1.00 91.81 94 PHE A CA 1
ATOM 750 C C . PHE A 1 94 ? 9.091 6.755 -9.879 1.00 91.81 94 PHE A C 1
ATOM 752 O O . PHE A 1 94 ? 10.076 6.625 -10.606 1.00 91.81 94 PHE A O 1
ATOM 759 N N . GLU A 1 95 ? 8.975 7.738 -8.988 1.00 89.56 95 GLU A N 1
ATOM 760 C CA . GLU A 1 95 ? 9.943 8.832 -8.857 1.00 89.56 95 GLU A CA 1
ATOM 761 C C . GLU A 1 95 ? 11.309 8.367 -8.339 1.00 89.56 95 GLU A C 1
ATOM 763 O O . GLU A 1 95 ? 12.344 8.881 -8.758 1.00 89.56 95 GLU A O 1
ATOM 768 N N . THR A 1 96 ? 11.333 7.384 -7.437 1.00 89.25 96 THR A N 1
ATOM 769 C CA . THR A 1 96 ? 12.568 6.958 -6.759 1.00 89.25 96 THR A CA 1
ATOM 770 C C . THR A 1 96 ? 13.240 5.746 -7.394 1.00 89.25 96 THR A C 1
ATOM 772 O O . THR A 1 96 ? 14.451 5.576 -7.241 1.00 89.25 96 THR A O 1
ATOM 775 N N . LYS A 1 97 ? 12.483 4.886 -8.087 1.00 83.44 97 LYS A N 1
ATOM 776 C CA . LYS A 1 97 ? 12.993 3.638 -8.676 1.00 83.44 97 LYS A CA 1
ATOM 777 C C . LYS A 1 97 ? 13.191 3.706 -10.191 1.00 83.44 97 LYS A C 1
ATOM 779 O O . LYS A 1 97 ? 13.770 2.771 -10.737 1.00 83.44 97 LYS A O 1
ATOM 784 N N . GLY A 1 98 ? 12.773 4.787 -10.857 1.00 81.12 98 GLY A N 1
ATOM 785 C CA . GLY A 1 98 ? 12.981 4.972 -12.300 1.00 81.12 98 GLY A CA 1
ATOM 786 C C . GLY A 1 98 ? 12.243 3.920 -13.131 1.00 81.12 98 GLY A C 1
ATOM 787 O O . GLY A 1 98 ? 12.845 3.214 -13.939 1.00 81.12 98 GLY A O 1
ATOM 788 N N . LEU A 1 99 ? 10.940 3.770 -12.879 1.00 84.50 99 LEU A N 1
ATOM 789 C CA . LEU A 1 99 ? 10.070 2.751 -13.485 1.00 84.50 99 LEU A CA 1
ATOM 790 C C . LEU A 1 99 ? 9.452 3.225 -14.814 1.00 84.50 99 LEU A C 1
ATOM 792 O O . LEU A 1 99 ? 8.281 2.973 -15.077 1.00 84.50 99 LEU A O 1
ATOM 796 N N . ASP A 1 100 ? 10.226 3.911 -15.660 1.00 84.50 100 ASP A N 1
ATOM 797 C CA . ASP A 1 100 ? 9.728 4.603 -16.868 1.00 84.50 100 ASP A CA 1
ATOM 798 C C . ASP A 1 100 ? 9.088 3.671 -17.918 1.00 84.50 100 ASP A C 1
ATOM 800 O O . ASP A 1 100 ? 8.390 4.117 -18.824 1.00 84.50 100 ASP A O 1
ATOM 804 N N . PHE A 1 101 ? 9.338 2.367 -17.811 1.00 82.50 101 PHE A N 1
ATOM 805 C CA . PHE A 1 101 ? 8.805 1.322 -18.690 1.00 82.50 101 PHE A CA 1
ATOM 806 C C . PHE A 1 101 ? 7.495 0.697 -18.174 1.00 82.50 101 PHE A C 1
ATOM 808 O O . PHE A 1 101 ? 6.922 -0.151 -18.857 1.00 82.50 101 PHE A O 1
ATOM 815 N N . VAL A 1 102 ? 7.034 1.075 -16.978 1.00 86.00 102 VAL A N 1
ATOM 816 C CA . VAL A 1 102 ? 5.782 0.601 -16.370 1.00 86.00 102 VAL A CA 1
ATOM 817 C C . VAL A 1 102 ? 4.709 1.678 -16.517 1.00 86.00 102 VAL A C 1
ATOM 819 O O . VAL A 1 102 ? 4.988 2.864 -16.353 1.00 86.00 102 VAL A O 1
ATOM 822 N N . ASP A 1 103 ? 3.462 1.287 -16.788 1.00 92.19 103 ASP A N 1
ATOM 823 C CA . ASP A 1 103 ? 2.346 2.236 -16.785 1.00 92.19 103 ASP A CA 1
ATOM 824 C C . ASP A 1 103 ? 2.044 2.703 -15.349 1.00 92.19 103 ASP A C 1
ATOM 826 O O . ASP A 1 103 ? 1.599 1.931 -14.490 1.00 92.19 103 ASP A O 1
ATOM 830 N N . ARG A 1 104 ? 2.305 3.990 -15.092 1.00 93.56 104 ARG A N 1
ATOM 831 C CA . ARG A 1 104 ? 2.103 4.638 -13.789 1.00 93.56 104 ARG A CA 1
ATOM 832 C C . ARG A 1 104 ? 0.648 4.653 -13.355 1.00 93.56 104 ARG A C 1
ATOM 834 O O . ARG A 1 104 ? 0.360 4.400 -12.186 1.00 93.56 104 ARG A O 1
ATOM 841 N N . GLU A 1 105 ? -0.269 4.951 -14.263 1.00 95.19 105 GLU A N 1
ATOM 842 C CA . GLU A 1 105 ? -1.683 5.081 -13.919 1.00 95.19 105 GLU A CA 1
ATOM 843 C C . GLU A 1 105 ? -2.321 3.710 -13.691 1.00 95.19 105 GLU A C 1
ATOM 845 O O . GLU A 1 105 ? -3.127 3.547 -12.769 1.00 95.19 105 GLU A O 1
ATOM 850 N N . GLU A 1 106 ? -1.904 2.697 -14.451 1.00 92.62 106 GLU A N 1
ATOM 851 C CA . GLU A 1 106 ? -2.306 1.312 -14.212 1.00 92.62 106 GLU A CA 1
ATOM 852 C C . GLU A 1 106 ? -1.772 0.798 -12.867 1.00 92.62 106 GLU A C 1
ATOM 854 O O . GLU A 1 106 ? -2.538 0.262 -12.062 1.00 92.62 106 GLU A O 1
ATOM 859 N N . ALA A 1 107 ? -0.497 1.054 -12.554 1.00 93.69 107 ALA A N 1
ATOM 860 C CA . ALA A 1 107 ? 0.098 0.673 -11.273 1.00 93.69 107 ALA A CA 1
ATOM 861 C C . ALA A 1 107 ? -0.602 1.349 -10.086 1.00 93.69 107 ALA A C 1
ATOM 863 O O . ALA A 1 107 ? -0.892 0.693 -9.086 1.00 93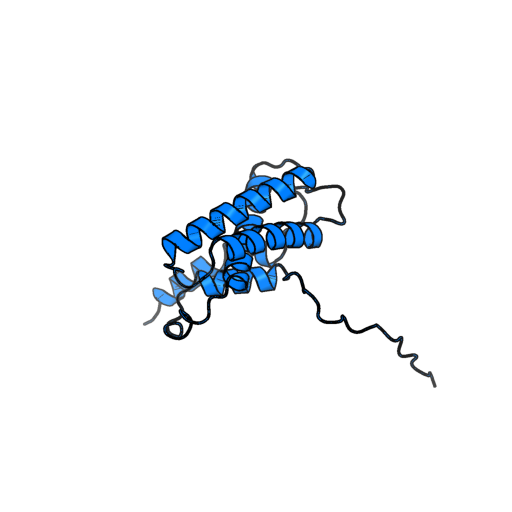.69 107 ALA A O 1
ATOM 864 N N . LYS A 1 108 ? -0.955 2.636 -10.201 1.00 96.25 108 LYS A N 1
ATOM 865 C CA . LYS A 1 108 ? -1.722 3.363 -9.174 1.00 96.25 108 LYS A CA 1
ATOM 866 C C . LYS A 1 108 ? -3.127 2.809 -8.999 1.00 96.25 108 LYS A C 1
ATOM 868 O O . LYS A 1 108 ? -3.601 2.690 -7.870 1.00 96.25 108 LYS A O 1
ATOM 873 N N . ARG A 1 109 ? -3.810 2.473 -10.096 1.00 95.88 109 ARG A N 1
ATOM 874 C CA . ARG A 1 109 ? -5.125 1.818 -10.044 1.00 95.88 109 ARG A CA 1
ATOM 875 C C . ARG A 1 109 ? -5.038 0.469 -9.338 1.00 95.88 109 ARG A C 1
ATOM 877 O O . ARG A 1 109 ? -5.862 0.201 -8.465 1.00 95.88 109 ARG A O 1
ATOM 884 N N . HIS A 1 110 ? -4.026 -0.334 -9.664 1.00 94.44 110 HIS A N 1
ATOM 885 C CA . HIS A 1 110 ? -3.766 -1.602 -8.986 1.00 94.44 110 HIS A CA 1
ATOM 886 C C . HIS A 1 110 ? -3.436 -1.403 -7.506 1.00 94.44 110 HIS A C 1
ATOM 888 O O . HIS A 1 110 ? -3.993 -2.118 -6.681 1.00 94.44 110 HIS A O 1
ATOM 894 N N . ALA A 1 111 ? -2.610 -0.414 -7.157 1.00 96.56 111 ALA A N 1
ATOM 895 C CA . ALA A 1 111 ? -2.260 -0.106 -5.772 1.00 96.56 111 ALA A CA 1
ATOM 896 C C . ALA A 1 111 ? -3.497 0.210 -4.924 1.00 96.56 111 ALA A C 1
ATOM 898 O O . ALA A 1 111 ? -3.699 -0.388 -3.872 1.00 96.56 111 ALA A O 1
ATOM 899 N N . LYS A 1 112 ? -4.361 1.107 -5.415 1.00 97.69 112 LYS A N 1
ATOM 900 C CA . LYS A 1 112 ? -5.606 1.494 -4.735 1.00 97.69 112 LYS A CA 1
ATOM 901 C C . LYS A 1 112 ? -6.524 0.300 -4.511 1.00 97.69 112 LYS A C 1
ATOM 903 O O . LYS A 1 112 ? -6.917 0.033 -3.381 1.00 97.69 112 LYS A O 1
ATOM 908 N N . LYS A 1 113 ? -6.796 -0.448 -5.584 1.00 95.88 113 LYS A N 1
ATOM 909 C CA . LYS A 1 113 ? -7.664 -1.627 -5.538 1.00 95.88 113 LYS A CA 1
ATOM 910 C C . LYS A 1 113 ? -7.120 -2.682 -4.573 1.00 95.88 113 LYS A C 1
ATOM 912 O O . LYS A 1 113 ? -7.856 -3.163 -3.722 1.00 95.88 113 LYS A O 1
ATOM 917 N N . GLN A 1 114 ? -5.830 -3.005 -4.662 1.00 95.06 114 GLN A N 1
ATOM 918 C CA . GLN A 1 114 ? -5.223 -3.996 -3.775 1.0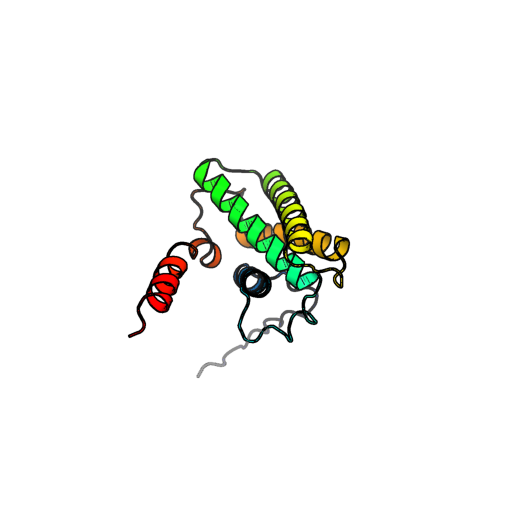0 95.06 114 GLN A CA 1
ATOM 919 C C . GLN A 1 114 ? -5.212 -3.534 -2.315 1.00 95.06 114 GLN A C 1
ATOM 921 O O . GLN A 1 114 ? -5.420 -4.356 -1.433 1.00 95.06 114 GLN A O 1
ATOM 926 N N . ALA A 1 115 ? -5.005 -2.246 -2.036 1.00 96.69 115 ALA A N 1
ATOM 927 C CA . ALA A 1 115 ? -5.033 -1.729 -0.670 1.00 96.69 115 ALA A CA 1
ATOM 928 C C . ALA A 1 115 ? -6.424 -1.881 -0.029 1.00 96.69 115 ALA A C 1
ATOM 930 O O . ALA A 1 115 ? -6.531 -2.356 1.101 1.00 96.69 115 ALA A O 1
ATOM 931 N N . GLU A 1 116 ? -7.487 -1.557 -0.772 1.00 95.88 116 GLU A N 1
ATOM 932 C CA . GLU A 1 116 ? -8.871 -1.783 -0.337 1.00 95.88 116 GLU A CA 1
ATOM 933 C C . GLU A 1 116 ? -9.160 -3.278 -0.117 1.00 95.88 116 GLU A C 1
ATOM 935 O O . GLU A 1 116 ? -9.720 -3.663 0.906 1.00 95.88 116 GLU A O 1
ATOM 940 N N . GLU A 1 117 ? -8.722 -4.142 -1.035 1.00 94.06 117 GLU A N 1
ATOM 941 C CA . GLU A 1 117 ? -8.929 -5.592 -0.941 1.00 94.06 117 GLU A CA 1
ATOM 942 C C . GLU A 1 117 ? -8.152 -6.237 0.218 1.00 94.06 117 GLU A C 1
ATOM 944 O O . GLU A 1 117 ? -8.664 -7.145 0.879 1.00 94.06 117 GLU A O 1
ATOM 949 N N . LEU A 1 118 ? -6.922 -5.783 0.481 1.00 93.56 118 LEU A N 1
ATOM 950 C CA . LEU A 1 118 ? -6.119 -6.219 1.626 1.00 93.56 118 LEU A CA 1
ATOM 951 C C . LEU A 1 118 ? -6.803 -5.839 2.938 1.00 93.56 118 LEU A C 1
ATOM 953 O O . LEU A 1 118 ? -6.866 -6.658 3.859 1.00 93.56 118 LEU A O 1
ATOM 957 N N . TYR A 1 119 ? -7.355 -4.628 3.003 1.00 94.00 119 TYR A N 1
ATOM 958 C CA . TYR A 1 119 ? -8.133 -4.176 4.144 1.00 94.00 119 TYR A CA 1
ATOM 959 C C . TYR A 1 119 ? -9.396 -5.009 4.346 1.00 94.00 119 TYR A C 1
ATOM 961 O O . TYR A 1 119 ? -9.608 -5.537 5.437 1.00 94.00 119 TYR A O 1
ATOM 969 N N . ASP A 1 120 ? -10.203 -5.191 3.301 1.00 93.12 120 ASP A N 1
ATOM 970 C CA . ASP A 1 120 ? -11.448 -5.956 3.380 1.00 93.12 120 ASP A CA 1
ATOM 971 C C . ASP A 1 120 ? -11.177 -7.420 3.763 1.00 93.12 120 ASP A C 1
ATOM 973 O O . ASP A 1 120 ? -11.902 -8.003 4.571 1.00 93.12 120 ASP A O 1
ATOM 977 N N . ARG A 1 121 ? -10.086 -8.016 3.269 1.00 91.00 121 ARG A N 1
ATOM 978 C CA . ARG A 1 121 ? -9.668 -9.365 3.672 1.00 91.00 121 ARG A CA 1
ATOM 979 C C . ARG A 1 121 ? -9.282 -9.441 5.150 1.00 91.00 121 ARG A C 1
ATOM 981 O O . ARG A 1 121 ? -9.606 -10.429 5.806 1.00 91.00 121 ARG A O 1
ATOM 988 N N . GLN A 1 122 ? -8.573 -8.439 5.659 1.00 89.44 122 GLN A N 1
ATOM 989 C CA . GLN A 1 122 ? -8.044 -8.449 7.023 1.00 89.44 122 GLN A CA 1
ATOM 990 C C . GLN A 1 122 ? -9.092 -8.029 8.071 1.00 89.44 122 GLN A C 1
ATOM 992 O O . GLN A 1 122 ? -9.151 -8.587 9.173 1.00 89.44 122 GLN A O 1
ATOM 997 N N . TYR A 1 123 ? -9.929 -7.048 7.736 1.00 91.06 123 TYR A N 1
ATOM 998 C CA . TYR A 1 123 ? -10.830 -6.368 8.667 1.00 91.06 123 TYR A CA 1
ATOM 999 C C . TYR A 1 123 ? -12.287 -6.304 8.192 1.00 91.06 123 TYR A C 1
ATOM 1001 O O . TYR A 1 123 ? -13.154 -6.011 9.010 1.00 91.06 123 TYR A O 1
ATOM 1009 N N . GLY A 1 124 ? -12.610 -6.628 6.937 1.00 87.88 124 GLY A N 1
ATOM 1010 C CA . GLY A 1 124 ? -13.965 -6.476 6.381 1.00 87.88 124 GLY A CA 1
ATOM 1011 C C . GLY A 1 124 ? -15.044 -7.339 7.048 1.00 87.88 124 GLY A C 1
ATOM 1012 O O . GLY A 1 124 ? -16.220 -6.998 7.002 1.00 87.88 124 GLY A O 1
ATOM 1013 N N . GLY A 1 125 ? -14.660 -8.422 7.734 1.00 87.62 125 GLY A N 1
ATOM 1014 C CA . GLY A 1 125 ? -15.566 -9.222 8.572 1.00 87.62 125 GLY A CA 1
ATOM 1015 C C . GLY A 1 125 ? -15.856 -8.632 9.961 1.00 87.62 125 GLY A C 1
ATOM 1016 O O . GLY A 1 125 ? -16.487 -9.296 10.780 1.00 87.62 125 GLY A O 1
ATOM 1017 N N . ARG A 1 126 ? -15.353 -7.430 10.263 1.00 88.44 126 ARG A N 1
ATOM 1018 C CA . ARG A 1 126 ? -15.489 -6.743 11.558 1.00 88.44 126 ARG A CA 1
ATOM 1019 C C . ARG A 1 126 ? -16.419 -5.536 11.421 1.00 88.44 126 ARG A C 1
ATOM 1021 O O . ARG A 1 126 ? -16.767 -5.147 10.313 1.00 88.44 126 ARG A O 1
ATOM 1028 N N . GLU A 1 127 ? -16.812 -4.913 12.528 1.00 87.19 127 GLU A N 1
ATOM 1029 C CA . GLU A 1 127 ? -17.661 -3.704 12.491 1.00 87.19 127 GLU A CA 1
ATOM 1030 C C . GLU A 1 127 ? -16.923 -2.469 11.940 1.00 87.19 127 GLU A C 1
ATOM 1032 O O . GLU A 1 127 ? -17.531 -1.573 11.359 1.00 87.19 127 GLU A O 1
ATOM 1037 N N . GLY A 1 128 ? -15.599 -2.449 12.083 1.00 87.25 128 GLY A N 1
ATOM 1038 C CA . GLY A 1 128 ? -14.691 -1.398 11.636 1.00 87.25 128 GLY A CA 1
ATOM 1039 C C . GLY A 1 128 ? -13.255 -1.816 11.930 1.00 87.25 128 GLY A C 1
ATOM 1040 O O . GLY A 1 128 ? -13.001 -2.982 12.240 1.00 87.25 128 GLY A O 1
ATOM 1041 N N . TYR A 1 129 ? -12.321 -0.873 11.878 1.00 89.19 129 TYR A N 1
ATOM 1042 C CA . TYR A 1 129 ? -10.991 -1.084 12.437 1.00 89.19 129 TYR A CA 1
ATOM 1043 C C . TYR A 1 129 ? -10.947 -0.665 13.899 1.00 89.19 129 TYR A C 1
ATOM 1045 O O . TYR A 1 129 ? -11.424 0.414 14.246 1.00 89.19 129 TYR A O 1
ATOM 1053 N N . ASP A 1 130 ? -10.299 -1.478 14.727 1.00 88.94 130 ASP A N 1
ATOM 1054 C CA . ASP A 1 130 ? -9.967 -1.155 16.106 1.00 88.94 130 ASP A CA 1
ATOM 1055 C C . ASP A 1 130 ? -8.465 -1.404 16.338 1.00 88.94 130 ASP A C 1
ATOM 1057 O O . ASP A 1 130 ? -7.956 -2.468 15.971 1.00 88.94 130 ASP A O 1
ATOM 1061 N N . PRO A 1 131 ? -7.727 -0.456 16.940 1.00 86.94 131 PRO A N 1
ATOM 1062 C CA . PRO A 1 131 ? -6.291 -0.598 17.185 1.00 86.94 131 PRO A CA 1
ATOM 1063 C C . PRO A 1 131 ? -5.936 -1.728 18.163 1.00 86.94 131 PRO A C 1
ATOM 1065 O O . PRO A 1 131 ? -4.774 -2.134 18.209 1.00 86.94 131 PRO A O 1
ATOM 1068 N N . SER A 1 132 ? -6.903 -2.248 18.928 1.00 86.00 132 SER A N 1
ATOM 1069 C CA . SER A 1 132 ? -6.728 -3.438 19.770 1.00 86.00 132 SER A CA 1
ATOM 1070 C C . SER A 1 132 ? -6.657 -4.743 18.975 1.00 86.00 132 SER A C 1
ATOM 1072 O O . SER A 1 132 ? -6.236 -5.764 19.523 1.00 86.00 132 SER A O 1
ATOM 1074 N N . TYR A 1 133 ? -7.040 -4.742 17.693 1.00 86.56 133 TYR A N 1
ATOM 1075 C CA . TYR A 1 133 ? -6.921 -5.927 16.857 1.00 86.56 133 TYR A CA 1
ATOM 1076 C C . TYR A 1 133 ? -5.463 -6.312 16.646 1.00 86.56 133 TYR A C 1
ATOM 1078 O O . TYR A 1 133 ? -4.591 -5.482 16.372 1.00 86.56 133 TYR A O 1
ATOM 1086 N N . GLU A 1 134 ? -5.213 -7.615 16.742 1.00 82.69 134 GLU A N 1
ATOM 1087 C CA . GLU A 1 134 ? -3.892 -8.163 16.504 1.00 82.69 134 GLU A CA 1
ATOM 1088 C C . GLU A 1 134 ? -3.432 -7.869 15.065 1.00 82.69 134 GLU A C 1
ATOM 1090 O O . GLU A 1 134 ? -4.119 -8.262 14.116 1.00 82.69 134 GLU A O 1
ATOM 1095 N N . PRO A 1 135 ? -2.264 -7.217 14.882 1.00 82.31 135 PRO A N 1
ATOM 1096 C CA . PRO A 1 135 ? -1.670 -7.067 13.562 1.00 82.31 135 PRO A CA 1
ATOM 1097 C C . PRO A 1 135 ? -1.417 -8.429 12.931 1.00 82.31 135 PRO A C 1
ATOM 1099 O O . PRO A 1 135 ? -0.957 -9.347 13.626 1.00 82.31 135 PRO A O 1
ATOM 1102 N N . HIS A 1 136 ? -1.606 -8.504 11.612 1.00 82.00 136 HIS A N 1
ATOM 1103 C CA . HIS A 1 136 ? -1.112 -9.619 10.810 1.00 82.00 136 HIS A CA 1
ATOM 1104 C C . HIS A 1 136 ? 0.406 -9.779 10.991 1.00 82.00 136 HIS A C 1
ATOM 1106 O O . HIS A 1 136 ? 1.119 -8.795 11.194 1.00 82.00 136 HIS A O 1
ATOM 1112 N N . GLU A 1 137 ? 0.924 -11.004 10.906 1.00 81.31 137 GLU A N 1
ATOM 1113 C CA . GLU A 1 137 ? 2.347 -11.289 11.137 1.00 81.31 137 GLU A CA 1
ATOM 1114 C C . GLU A 1 137 ? 3.268 -10.460 10.229 1.00 81.31 137 GLU A C 1
ATOM 1116 O O . GLU A 1 137 ? 4.223 -9.845 10.710 1.00 81.31 137 GLU A O 1
ATOM 1121 N N . SER A 1 138 ? 2.926 -10.345 8.944 1.00 79.12 138 SER A N 1
ATOM 1122 C CA . SER A 1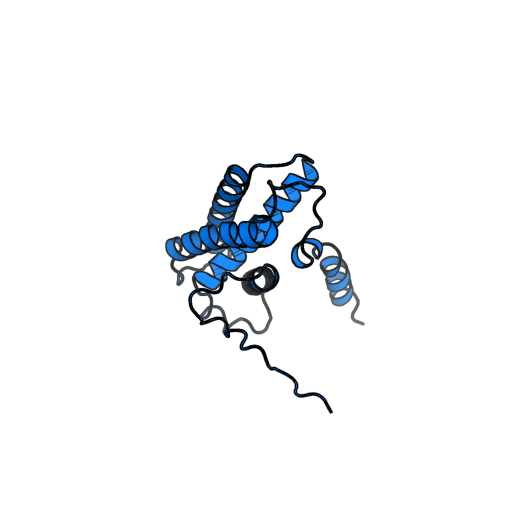 138 ? 3.661 -9.515 7.979 1.00 79.12 138 SER A CA 1
ATOM 1123 C C . SER A 1 138 ? 3.722 -8.027 8.343 1.00 79.12 138 SER A C 1
ATOM 1125 O O . SER A 1 138 ? 4.655 -7.350 7.924 1.00 79.12 138 SER A O 1
ATOM 1127 N N . MET A 1 139 ? 2.811 -7.529 9.184 1.00 80.44 139 MET A N 1
ATOM 1128 C CA . MET A 1 139 ? 2.819 -6.153 9.694 1.00 80.44 139 MET A CA 1
ATOM 1129 C C . MET A 1 139 ? 3.678 -5.976 10.956 1.00 80.44 139 MET A C 1
ATOM 1131 O O . MET A 1 139 ? 4.035 -4.851 11.305 1.00 80.44 139 MET A O 1
ATOM 1135 N N . ARG A 1 140 ? 4.040 -7.062 11.658 1.00 73.00 140 ARG A N 1
ATOM 1136 C CA . ARG A 1 140 ? 4.820 -7.014 12.915 1.00 73.00 140 ARG A CA 1
ATOM 1137 C C . ARG A 1 140 ? 6.344 -6.972 12.699 1.00 73.00 140 ARG A C 1
ATOM 1139 O O . ARG A 1 140 ? 7.077 -6.621 13.625 1.00 73.00 140 ARG A O 1
ATOM 1146 N N . GLY A 1 141 ? 6.826 -7.358 11.515 1.00 55.38 141 GLY A N 1
ATOM 1147 C CA . GLY A 1 141 ? 8.212 -7.796 11.275 1.00 55.38 141 GLY A CA 1
ATOM 1148 C C . GLY A 1 141 ? 9.332 -6.744 11.325 1.00 55.38 141 GLY A C 1
ATOM 1149 O O . GLY A 1 141 ? 10.487 -7.104 11.549 1.00 55.38 141 GLY A O 1
ATOM 1150 N N . GLU A 1 142 ? 9.053 -5.444 11.197 1.00 54.31 142 GLU A N 1
ATOM 1151 C CA . GLU A 1 142 ? 10.120 -4.474 10.874 1.00 54.31 142 GLU A CA 1
ATOM 1152 C C . GLU A 1 142 ? 11.181 -4.225 11.974 1.00 54.31 142 GLU A C 1
ATOM 1154 O O . GLU A 1 142 ? 12.271 -3.725 11.680 1.00 54.31 142 GLU A O 1
ATOM 1159 N N . ARG A 1 143 ? 10.939 -4.586 13.246 1.00 47.06 143 ARG A N 1
ATOM 1160 C CA . ARG A 1 143 ? 11.917 -4.333 14.333 1.00 47.06 143 ARG A CA 1
ATOM 1161 C C . ARG A 1 143 ? 12.988 -5.412 14.522 1.00 47.06 143 ARG A C 1
ATOM 1163 O O . ARG A 1 143 ? 14.020 -5.095 15.115 1.00 47.06 143 ARG A O 1
ATOM 1170 N N . ARG A 1 144 ? 12.785 -6.659 14.076 1.00 42.62 144 ARG A N 1
ATOM 1171 C CA . ARG A 1 144 ? 13.749 -7.751 14.348 1.00 42.62 144 ARG A CA 1
ATOM 1172 C C . ARG A 1 144 ? 14.839 -7.887 13.283 1.00 42.62 144 ARG A C 1
ATOM 1174 O O . ARG A 1 144 ? 15.999 -8.066 13.638 1.00 42.62 144 ARG A O 1
ATOM 1181 N N . GLU A 1 145 ? 14.523 -7.695 12.007 1.00 45.00 145 GLU A N 1
ATOM 1182 C CA . GLU A 1 145 ? 15.468 -8.031 10.929 1.00 45.00 145 GLU A CA 1
ATOM 1183 C C . GLU A 1 145 ? 16.514 -6.944 10.634 1.00 45.00 145 GLU A C 1
ATOM 1185 O O . GLU A 1 145 ? 17.646 -7.260 10.259 1.00 45.00 145 GLU A O 1
ATOM 1190 N N . ARG A 1 146 ? 16.214 -5.658 10.882 1.00 47.56 146 ARG A N 1
ATOM 1191 C CA . ARG A 1 146 ? 17.201 -4.570 10.698 1.00 47.56 146 ARG A CA 1
ATOM 1192 C C . ARG A 1 146 ? 18.381 -4.650 11.668 1.00 47.56 146 ARG A C 1
ATOM 1194 O O . ARG A 1 146 ? 19.479 -4.226 11.309 1.00 47.56 146 ARG A O 1
ATOM 1201 N N . ARG A 1 147 ? 18.170 -5.175 12.880 1.00 45.12 147 ARG A N 1
ATOM 1202 C CA . ARG A 1 147 ? 19.227 -5.308 13.893 1.00 45.12 147 ARG A CA 1
ATOM 1203 C C . ARG A 1 147 ? 20.172 -6.462 13.555 1.00 45.12 147 ARG A C 1
ATOM 1205 O O . ARG A 1 147 ? 21.381 -6.266 13.542 1.00 45.12 147 ARG A O 1
ATOM 1212 N N . GLU A 1 148 ? 19.625 -7.608 13.158 1.00 48.19 148 GLU A N 1
ATOM 1213 C CA . GLU A 1 148 ? 20.426 -8.785 12.803 1.00 48.19 148 GLU A CA 1
ATOM 1214 C C . GLU A 1 148 ? 21.164 -8.630 11.461 1.00 48.19 148 GLU A C 1
ATOM 1216 O O . GLU A 1 148 ? 22.312 -9.059 11.338 1.00 48.19 148 GLU A O 1
ATOM 1221 N N . ARG A 1 149 ? 20.572 -7.968 10.451 1.00 50.59 149 ARG A N 1
ATOM 1222 C CA . ARG A 1 149 ? 21.274 -7.707 9.174 1.00 50.59 149 ARG A CA 1
ATOM 1223 C C . ARG A 1 149 ? 22.435 -6.726 9.320 1.00 50.59 149 ARG A C 1
ATOM 1225 O O . ARG A 1 149 ? 23.425 -6.863 8.601 1.00 50.59 149 ARG A O 1
ATOM 1232 N N . ARG A 1 150 ? 22.331 -5.746 10.225 1.00 50.88 150 ARG A N 1
ATOM 1233 C CA . ARG A 1 150 ? 23.427 -4.810 10.499 1.00 50.88 150 ARG A CA 1
ATOM 1234 C C . ARG A 1 150 ? 24.580 -5.511 11.220 1.00 50.88 150 ARG A C 1
ATOM 1236 O O . ARG A 1 150 ? 25.725 -5.351 10.816 1.00 50.88 150 ARG A O 1
ATOM 1243 N N . GLU A 1 151 ? 24.269 -6.376 12.182 1.00 51.50 151 GLU A N 1
ATOM 1244 C CA . GLU A 1 151 ? 25.267 -7.185 12.894 1.00 51.50 151 GLU A CA 1
ATOM 1245 C C . GLU A 1 151 ? 25.955 -8.220 11.977 1.00 51.50 151 GLU A C 1
ATOM 1247 O O . GLU A 1 151 ? 27.159 -8.426 12.093 1.00 51.50 151 GLU A O 1
ATOM 1252 N N . ARG A 1 152 ? 25.259 -8.799 10.984 1.00 55.12 152 ARG A N 1
ATOM 1253 C CA . ARG A 1 152 ? 25.889 -9.691 9.982 1.00 55.12 152 ARG A CA 1
ATOM 1254 C C . ARG A 1 152 ? 26.792 -8.977 8.973 1.00 55.12 152 ARG A C 1
ATOM 1256 O O . ARG A 1 152 ? 27.698 -9.610 8.440 1.00 55.12 152 ARG A O 1
ATOM 1263 N N . ARG A 1 153 ? 26.551 -7.693 8.684 1.00 54.28 153 ARG A N 1
ATOM 1264 C CA . ARG A 1 153 ? 27.416 -6.888 7.799 1.00 54.28 153 ARG A CA 1
ATOM 1265 C C . ARG A 1 153 ? 28.603 -6.261 8.536 1.00 54.28 153 ARG A C 1
ATOM 1267 O O . ARG A 1 153 ? 29.621 -6.014 7.905 1.00 54.28 153 ARG A O 1
ATOM 1274 N N . GLU A 1 154 ? 28.488 -6.027 9.844 1.00 54.56 154 GLU A N 1
ATOM 1275 C CA . GLU A 1 154 ? 29.547 -5.430 10.678 1.00 54.56 154 GLU A CA 1
ATOM 1276 C C . GLU A 1 154 ? 30.367 -6.479 11.478 1.00 54.56 154 GLU A C 1
ATOM 1278 O O . GLU A 1 154 ? 31.347 -6.114 12.120 1.00 54.56 154 GLU A O 1
ATOM 1283 N N . GLY A 1 155 ? 30.008 -7.774 11.433 1.00 51.72 155 GLY A N 1
ATOM 1284 C CA . GLY A 1 155 ? 30.596 -8.839 12.269 1.00 51.72 155 GLY A CA 1
ATOM 1285 C C . GLY A 1 155 ? 31.374 -9.960 11.557 1.00 51.72 155 GLY A C 1
ATOM 1286 O O . GLY A 1 155 ? 31.656 -10.976 12.190 1.00 51.72 155 GLY A O 1
ATOM 1287 N N . GLY A 1 156 ? 31.702 -9.829 10.269 1.00 56.66 156 GLY A N 1
ATOM 1288 C CA . GLY A 1 156 ? 32.504 -10.830 9.547 1.00 56.66 156 GLY A CA 1
ATOM 1289 C C . GLY A 1 156 ? 34.011 -10.620 9.737 1.00 56.66 156 GLY A C 1
ATOM 1290 O O . GLY A 1 156 ? 34.563 -9.712 9.118 1.00 56.66 156 GLY A O 1
ATOM 1291 N N . TRP A 1 157 ? 34.647 -11.444 10.579 1.00 46.66 157 TRP A N 1
ATOM 1292 C CA . TRP A 1 157 ? 36.103 -11.666 10.621 1.00 46.66 157 TRP A CA 1
ATOM 1293 C C . TRP A 1 157 ? 36.501 -12.793 9.668 1.00 46.66 157 TRP A C 1
ATOM 1295 O O . TRP A 1 157 ? 35.739 -13.786 9.602 1.00 46.66 157 TRP A O 1
#

Foldseek 3Di:
DDDDDDPPDDDDDDDDDLDELVRLLVLLCLLPDDDPPCPVCLVPDELLSLLSNLLSVLLLVLLVVCLVVQDWDALVVQLVSSLVSSLVSLVVSCVPVVNVVYDSVSSSVSNSVSNSVNCCVVDVVDRTDGNPDDDDPSSVPPPPPVVVVVCVVVPDD

Secondary structure (DSSP, 8-state):
--------PPP---S--PPPHHHHHHHHHHHH---TTGGGTGGG--HHHHHHHHHHHHHHHHHHHHHHHT--B-HHHHHHHHHHHHHHHHHHHHHHHT-TTS-HHHHHHHHHHHHHHHHHHHHTTSSSB-TTSPPPHHHHTHHHHHHHHHHHHH---

InterPro domains:
  IPR022234 Virulence factor CipC-like [PF12585] (37-122)
  IPR022234 Virulence factor CipC-like [PTHR37450] (22-134)

pLDDT: mean 78.12, std 19.53, range [40.69, 98.0]

Organism: NCBI:txid314043